Protein AF-A0A0G1TNR6-F1 (afdb_monomer_lite)

Organism: NCBI:txid1618357

Sequence (135 aa):
HEITIVCEQHDPNLPEYEKKGRVKIYRIPLPDGVGEKAKKWWIWKWWLTNLRLIKQADIIHIHDVFFWFLPFRLPYRSKKVFITFHGYEGFNPPSVRKIFWHKLAEYLTRGNICIGDFHQKWYQVKPDFVSYGAA

pLDDT: mean 92.29, std 8.14, range [35.97, 98.25]

Foldseek 3Di:
DAAEAEEAPPDPPDDQWDDDPRYIYGHQDDDPPDDPVVRLVSLLVVCVVVVVVVVPDQEAEEELPCSSCVVVLVVSVVHQYEYEYEDDPDPDQDDPVQLVVLQVSLVSHPFYEYQDPVCCVRSVRDHPYYHVDDD

InterPro domains:
  IPR028098 Glycosyltransferase subfamily 4-like, N-terminal domain [PF13439] (1-107)

Secondary structure (DSSP, 8-state):
--EEEEEE-SSTTS-SEEEETTEEEEEE---TT--HHHHHHHHHHHHHHTHHHHHH-SEEEEES-HHHHHHHHTTTTTSEEEEEE-----SSPPPHHHHHHHHHHHHHSSEEEEESTHHHHHH----SEEE----

Radius of gyration: 15.79 Å; chains: 1; bounding box: 37×36×39 Å

Structure (mmCIF, N/CA/C/O backbone):
data_AF-A0A0G1TNR6-F1
#
_entry.id   AF-A0A0G1TNR6-F1
#
loop_
_atom_site.group_PDB
_atom_site.id
_atom_site.type_symbol
_atom_site.label_atom_id
_atom_site.label_alt_id
_atom_site.label_comp_id
_atom_site.label_asym_id
_atom_site.label_entity_id
_atom_site.label_seq_id
_atom_site.pdbx_PDB_ins_code
_atom_site.Cartn_x
_atom_site.Cartn_y
_atom_site.Cartn_z
_atom_site.occupancy
_atom_site.B_iso_or_equiv
_atom_site.auth_seq_id
_atom_site.auth_comp_id
_atom_site.auth_asym_id
_atom_site.auth_atom_id
_atom_site.pdbx_PDB_model_num
ATOM 1 N N . HIS A 1 1 ? -15.082 -13.633 6.147 1.00 78.00 1 HIS A N 1
ATOM 2 C CA . HIS A 1 1 ? -13.948 -12.694 6.094 1.00 78.00 1 HIS A CA 1
ATOM 3 C C . HIS A 1 1 ? -14.455 -11.268 6.233 1.00 78.00 1 HIS A C 1
ATOM 5 O O . HIS A 1 1 ? -15.496 -10.950 5.664 1.00 78.00 1 HIS A O 1
ATOM 11 N N . GLU A 1 2 ? -13.777 -10.460 7.045 1.00 92.19 2 GLU A N 1
ATOM 12 C CA . GLU A 1 2 ? -14.014 -9.020 7.182 1.00 92.19 2 GLU A CA 1
ATOM 13 C C . GLU A 1 2 ? -12.953 -8.287 6.355 1.00 92.19 2 GLU A C 1
ATOM 15 O O . GLU A 1 2 ? -11.787 -8.676 6.389 1.00 92.19 2 GLU A O 1
ATOM 20 N N . ILE A 1 3 ? -13.353 -7.269 5.593 1.00 96.31 3 ILE A N 1
ATOM 21 C CA . ILE A 1 3 ? -12.443 -6.514 4.724 1.00 96.31 3 ILE A CA 1
ATOM 22 C C . ILE A 1 3 ? -12.394 -5.080 5.229 1.00 96.31 3 ILE A C 1
ATOM 24 O O . ILE A 1 3 ? -13.434 -4.458 5.437 1.00 96.31 3 ILE A O 1
ATOM 28 N N . THR A 1 4 ? -11.187 -4.554 5.416 1.00 97.94 4 THR A N 1
ATOM 29 C CA . THR A 1 4 ? -10.972 -3.135 5.701 1.00 97.94 4 THR A CA 1
ATOM 30 C C . THR A 1 4 ? -10.226 -2.506 4.534 1.00 97.94 4 THR A C 1
ATOM 32 O O . THR A 1 4 ? -9.135 -2.951 4.191 1.00 97.94 4 THR A O 1
ATOM 35 N N . ILE A 1 5 ? -10.822 -1.481 3.936 1.00 97.56 5 ILE A N 1
ATOM 36 C CA . ILE A 1 5 ? -10.250 -0.683 2.856 1.00 97.56 5 ILE A CA 1
ATOM 37 C C . ILE A 1 5 ? -9.786 0.639 3.454 1.00 97.56 5 ILE A C 1
ATOM 39 O O . ILE A 1 5 ? -10.528 1.271 4.205 1.00 97.56 5 ILE A O 1
ATOM 43 N N . VAL A 1 6 ? -8.571 1.054 3.108 1.00 97.69 6 VAL A N 1
ATOM 44 C CA . VAL A 1 6 ? -8.051 2.386 3.415 1.00 97.69 6 VAL A CA 1
ATOM 45 C C . VAL A 1 6 ? -7.669 3.057 2.103 1.00 97.69 6 VAL A C 1
ATOM 47 O O . VAL A 1 6 ? -6.872 2.502 1.348 1.00 97.69 6 VAL A O 1
ATOM 50 N N . CYS A 1 7 ? -8.235 4.225 1.818 1.00 96.69 7 CYS A N 1
ATOM 51 C CA . CYS A 1 7 ? -7.981 4.975 0.587 1.00 96.69 7 CYS A CA 1
ATOM 52 C C . CYS A 1 7 ? -7.982 6.485 0.842 1.00 96.69 7 CYS A C 1
ATOM 54 O O . CYS A 1 7 ? -8.382 6.938 1.909 1.00 96.69 7 CYS A O 1
ATOM 56 N N . GLU A 1 8 ? -7.524 7.279 -0.123 1.00 95.19 8 GLU A N 1
ATOM 57 C CA . GLU A 1 8 ? -7.700 8.734 -0.072 1.00 95.19 8 GLU A CA 1
ATOM 58 C C . GLU A 1 8 ? -9.185 9.115 -0.158 1.00 95.19 8 GLU A C 1
ATOM 60 O O . GLU A 1 8 ? -9.974 8.485 -0.872 1.00 95.19 8 GLU A O 1
ATOM 65 N N . GLN A 1 9 ? -9.568 10.169 0.561 1.00 94.69 9 GLN A N 1
ATOM 66 C CA . GLN A 1 9 ? -10.869 10.800 0.392 1.00 94.69 9 GLN A CA 1
ATOM 67 C C . GLN A 1 9 ? -10.845 11.668 -0.871 1.00 94.69 9 GLN A C 1
ATOM 69 O O . GLN A 1 9 ? -10.373 12.798 -0.852 1.00 94.69 9 GLN A O 1
ATOM 74 N N . HIS A 1 10 ? -11.328 11.116 -1.983 1.00 89.94 10 HIS A N 1
ATOM 75 C CA . HIS A 1 10 ? -11.401 11.836 -3.259 1.00 89.94 10 HIS A CA 1
ATOM 76 C C . HIS A 1 10 ? -12.597 12.798 -3.348 1.00 89.94 10 HIS A C 1
ATOM 78 O O . HIS A 1 10 ? -12.567 13.723 -4.151 1.00 89.94 10 HIS A O 1
ATOM 84 N N . ASP A 1 11 ? -13.643 12.565 -2.550 1.00 90.94 11 ASP A N 1
ATOM 85 C CA . ASP A 1 11 ? -14.829 13.416 -2.455 1.00 90.94 11 ASP A CA 1
ATOM 86 C C . ASP A 1 11 ? -15.036 13.815 -0.984 1.00 90.94 11 ASP A C 1
ATOM 88 O O . ASP A 1 11 ? -15.266 12.929 -0.147 1.00 90.94 11 ASP A O 1
ATOM 92 N N . PRO A 1 12 ? -14.953 15.117 -0.647 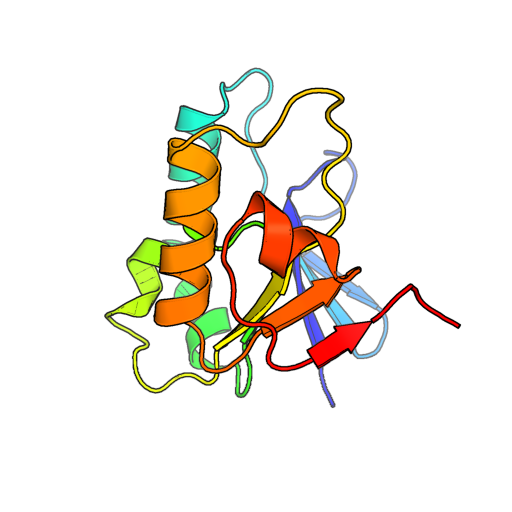1.00 90.56 12 PRO A N 1
ATOM 93 C CA . PRO A 1 12 ? -15.114 15.600 0.722 1.00 90.56 12 PRO A CA 1
ATOM 94 C C . PRO A 1 12 ? -16.523 15.368 1.289 1.00 90.56 12 PRO A C 1
ATOM 96 O O . PRO A 1 12 ? -16.691 15.380 2.506 1.00 90.56 12 PRO A O 1
ATOM 99 N N . ASN A 1 13 ? -17.530 15.117 0.444 1.00 93.56 13 ASN A N 1
ATOM 100 C CA . ASN A 1 13 ? -18.897 14.824 0.888 1.00 93.56 13 ASN A CA 1
ATOM 101 C C . ASN A 1 13 ? -19.074 13.374 1.361 1.00 93.56 13 ASN A C 1
ATOM 103 O O . ASN A 1 13 ? -20.075 13.046 2.002 1.00 93.56 13 ASN A O 1
ATOM 107 N N . LEU A 1 14 ? -18.125 12.485 1.049 1.00 93.62 14 LEU A N 1
ATOM 108 C CA . LEU A 1 14 ? -18.163 11.111 1.537 1.00 93.62 14 LEU A CA 1
ATOM 109 C C . LEU A 1 14 ? -17.689 11.048 2.992 1.00 93.62 14 LEU A C 1
ATOM 111 O O . LEU A 1 14 ? -16.701 11.692 3.337 1.00 93.62 14 LEU A O 1
ATOM 115 N N . PRO A 1 15 ? -18.305 10.213 3.844 1.00 95.94 15 PRO A N 1
ATOM 116 C CA . PRO A 1 15 ? -17.862 10.072 5.224 1.00 95.94 15 PRO A CA 1
ATOM 117 C C . PRO A 1 15 ? -16.462 9.441 5.305 1.00 95.94 15 PRO A C 1
ATOM 119 O O . PRO A 1 15 ? -16.148 8.492 4.571 1.00 95.94 15 PRO A O 1
ATOM 122 N N . GLU A 1 16 ? -15.643 9.921 6.248 1.00 96.69 16 GLU A N 1
ATOM 123 C CA . GLU A 1 16 ? -14.300 9.381 6.533 1.00 96.69 16 GLU A CA 1
ATOM 124 C C . GLU A 1 16 ? -14.333 7.899 6.922 1.00 96.69 16 GLU A C 1
ATOM 126 O O . GLU A 1 16 ? -13.401 7.151 6.638 1.00 96.69 16 GLU A O 1
ATOM 131 N N . TYR A 1 17 ? -15.418 7.451 7.550 1.00 97.69 17 TYR A N 1
ATOM 132 C CA . TYR A 1 17 ? -15.656 6.048 7.847 1.00 97.69 17 TYR A CA 1
ATOM 133 C C . TYR A 1 17 ? -17.020 5.616 7.327 1.00 97.69 17 TYR A C 1
ATOM 135 O O . TYR A 1 17 ? -18.037 6.259 7.577 1.00 97.69 17 TYR A O 1
ATOM 143 N N . GLU A 1 18 ? -17.046 4.475 6.651 1.00 97.19 18 GLU A N 1
ATOM 144 C CA . GLU A 1 18 ? -18.270 3.867 6.157 1.00 97.19 18 GLU A CA 1
ATOM 145 C C . GLU A 1 18 ? -18.216 2.350 6.325 1.00 97.19 18 GLU A C 1
ATOM 147 O O . GLU A 1 18 ? -17.182 1.718 6.105 1.00 97.19 18 GLU A O 1
ATOM 152 N N . LYS A 1 19 ? -19.344 1.736 6.686 1.00 96.94 19 LYS A N 1
ATOM 153 C CA . LYS A 1 19 ? -19.475 0.279 6.729 1.00 96.94 19 LYS A CA 1
ATOM 154 C C . LYS A 1 19 ? -20.561 -0.171 5.762 1.00 96.94 19 LYS A C 1
ATOM 156 O O . LYS A 1 19 ? -21.738 0.087 5.995 1.00 96.94 19 LYS A O 1
ATOM 161 N N . LYS A 1 20 ? -20.168 -0.903 4.717 1.00 94.69 20 LYS A N 1
ATOM 162 C CA . LYS A 1 20 ? -21.079 -1.546 3.759 1.00 94.69 20 LYS A CA 1
ATOM 163 C C . LYS A 1 20 ? -21.035 -3.056 3.963 1.00 94.69 20 LYS A C 1
ATOM 165 O O . LYS A 1 20 ? -20.106 -3.737 3.529 1.00 94.69 20 LYS A O 1
ATOM 170 N N . GLY A 1 21 ? -22.017 -3.590 4.688 1.00 92.88 21 GLY A N 1
ATOM 171 C CA . GLY A 1 21 ? -22.061 -5.010 5.044 1.00 92.88 21 GLY A CA 1
ATOM 172 C C . GLY A 1 21 ? -20.831 -5.443 5.854 1.00 92.88 21 GLY A C 1
ATOM 173 O O . GLY A 1 21 ? -20.647 -5.021 6.997 1.00 92.88 21 GLY A O 1
ATOM 174 N N . ARG A 1 22 ? -19.987 -6.299 5.263 1.00 93.50 22 ARG A N 1
ATOM 175 C CA . ARG A 1 22 ? -18.738 -6.810 5.871 1.00 93.50 22 ARG A CA 1
ATOM 176 C C . ARG A 1 22 ? -17.483 -6.021 5.476 1.00 93.50 22 ARG A C 1
ATOM 178 O O . ARG A 1 22 ? -16.383 -6.413 5.863 1.00 93.50 22 ARG A O 1
ATOM 185 N N . VAL A 1 23 ? -17.642 -4.935 4.719 1.00 97.00 23 VAL A N 1
ATOM 186 C CA . VAL A 1 23 ? -16.551 -4.055 4.296 1.00 97.00 23 VAL A CA 1
ATOM 187 C C . VAL A 1 23 ? -16.568 -2.788 5.145 1.00 97.00 23 VAL A C 1
ATOM 189 O O . VAL A 1 23 ? -17.575 -2.080 5.195 1.00 97.00 23 VAL A O 1
ATOM 192 N N . LYS A 1 24 ? -15.452 -2.508 5.816 1.00 97.88 24 LYS A N 1
ATOM 193 C CA . LYS A 1 24 ? -15.167 -1.233 6.479 1.00 97.88 24 LYS A CA 1
ATOM 194 C C . LYS A 1 24 ? -14.305 -0.393 5.547 1.00 97.88 24 LYS A C 1
ATOM 196 O O . LYS A 1 24 ? -13.319 -0.894 5.021 1.00 97.88 24 LYS A O 1
ATOM 201 N N . ILE A 1 25 ? -14.659 0.864 5.349 1.00 98.06 25 ILE A N 1
ATOM 202 C CA . ILE A 1 25 ? -13.947 1.797 4.479 1.00 98.06 25 ILE A CA 1
ATOM 203 C C . ILE A 1 25 ? -13.495 2.960 5.350 1.00 98.06 25 ILE A C 1
ATOM 205 O O . ILE A 1 25 ? -14.322 3.590 6.005 1.00 98.06 25 ILE A O 1
ATOM 209 N N . TYR A 1 26 ? -12.194 3.220 5.357 1.00 98.12 26 TYR A N 1
ATOM 210 C CA . TYR A 1 26 ? -11.582 4.389 5.970 1.00 98.12 26 TYR A CA 1
ATOM 211 C C . TYR A 1 26 ? -11.003 5.262 4.860 1.00 98.12 26 TYR A C 1
ATOM 213 O O . TYR A 1 26 ? -10.147 4.821 4.092 1.00 98.12 26 TYR A O 1
ATOM 221 N N . ARG A 1 27 ? -11.482 6.495 4.766 1.00 97.44 27 ARG A N 1
ATOM 222 C CA . ARG A 1 27 ? -11.008 7.492 3.814 1.00 97.44 27 ARG A CA 1
ATOM 223 C C . ARG A 1 27 ? -10.094 8.458 4.553 1.00 97.44 27 ARG A C 1
ATOM 225 O O . ARG A 1 27 ? -10.464 8.976 5.600 1.00 97.44 27 ARG A O 1
ATOM 232 N N . ILE A 1 28 ? -8.889 8.656 4.036 1.00 96.50 28 ILE A N 1
ATOM 233 C CA . ILE A 1 28 ? -7.900 9.575 4.592 1.00 96.50 28 ILE A CA 1
ATOM 234 C C . ILE A 1 28 ? -8.260 10.981 4.099 1.00 96.50 28 ILE A C 1
ATOM 236 O O . ILE A 1 28 ? -8.112 11.223 2.896 1.00 96.50 28 ILE A O 1
ATOM 240 N N . PRO A 1 29 ? -8.708 11.900 4.975 1.00 94.75 29 PRO A N 1
ATOM 241 C CA . PRO A 1 29 ? -8.938 13.281 4.583 1.00 94.75 29 PRO A CA 1
ATOM 242 C C . PRO A 1 29 ? -7.594 13.930 4.252 1.00 94.75 29 PRO A C 1
ATOM 244 O O . PRO A 1 29 ? -6.671 13.952 5.075 1.00 94.75 29 PRO A O 1
ATOM 247 N N . LEU A 1 30 ? -7.467 14.438 3.030 1.00 92.31 30 LEU A N 1
ATOM 248 C CA . LEU A 1 30 ? -6.311 15.213 2.598 1.00 92.31 30 LEU A CA 1
ATOM 249 C C . LEU A 1 30 ? -6.725 16.676 2.439 1.00 92.31 30 LEU A C 1
ATOM 251 O O . LEU A 1 30 ? -7.794 16.928 1.894 1.00 92.31 30 LEU A O 1
ATOM 255 N N . PRO A 1 31 ? -5.906 17.645 2.881 1.00 88.25 31 PRO A N 1
ATOM 256 C CA . PRO A 1 31 ? -6.228 19.045 2.646 1.00 88.25 31 PRO A CA 1
ATOM 257 C C . PRO A 1 31 ? -6.182 19.382 1.150 1.00 88.25 31 PRO A C 1
ATOM 259 O O . PRO A 1 31 ? -5.298 18.907 0.430 1.00 88.25 31 PRO A O 1
ATOM 262 N N . ASP A 1 32 ? -7.086 20.246 0.698 1.00 85.25 32 ASP A N 1
ATOM 263 C CA . ASP A 1 32 ? -7.119 20.703 -0.691 1.00 85.25 32 ASP A CA 1
ATOM 264 C C . ASP A 1 32 ? -5.860 21.497 -1.068 1.00 85.25 32 ASP A C 1
ATOM 266 O O . ASP A 1 32 ? -5.255 22.197 -0.252 1.00 85.25 32 ASP A O 1
ATOM 270 N N . GLY A 1 33 ? -5.439 21.378 -2.330 1.00 83.19 33 GLY A N 1
ATOM 271 C CA . GLY A 1 33 ? -4.321 22.149 -2.888 1.00 83.19 33 GLY A CA 1
ATOM 272 C C . GLY A 1 33 ? -2.924 21.764 -2.379 1.00 83.19 33 GLY A C 1
ATOM 273 O O . GLY A 1 33 ? -1.937 22.384 -2.781 1.00 83.19 33 GLY A O 1
ATOM 274 N N . VAL A 1 34 ? -2.788 20.741 -1.528 1.00 86.69 34 VAL A N 1
ATOM 275 C CA . VAL A 1 34 ? -1.471 20.304 -1.042 1.00 86.69 34 VAL A CA 1
ATOM 276 C C . VAL A 1 34 ? -0.734 19.467 -2.087 1.00 86.69 34 VAL A C 1
ATOM 278 O O . VAL A 1 34 ? -1.276 18.541 -2.692 1.00 86.69 34 VAL A O 1
ATOM 281 N N . GLY A 1 35 ? 0.550 19.765 -2.283 1.00 89.81 35 GLY A N 1
ATOM 282 C CA . GLY A 1 35 ? 1.387 19.018 -3.221 1.00 89.81 35 GLY A CA 1
ATOM 283 C C . GLY A 1 35 ? 1.638 17.565 -2.793 1.00 89.81 35 GLY A C 1
ATOM 284 O O . GLY A 1 35 ? 1.598 17.217 -1.612 1.00 89.81 35 GLY A O 1
ATOM 285 N N . GLU A 1 36 ? 2.020 16.720 -3.753 1.00 86.06 36 GLU A N 1
ATOM 286 C CA . GLU A 1 36 ? 2.237 15.270 -3.578 1.00 86.06 36 GLU A CA 1
ATOM 287 C C . GLU A 1 36 ? 3.192 14.882 -2.436 1.00 86.06 36 GLU A C 1
ATOM 289 O O . GLU A 1 36 ? 3.035 13.848 -1.784 1.00 86.06 36 GLU A O 1
ATOM 294 N N . LYS A 1 37 ? 4.209 15.707 -2.155 1.00 87.94 37 LYS A N 1
ATOM 295 C CA . LYS A 1 37 ? 5.113 15.471 -1.016 1.00 87.94 37 LYS A CA 1
ATOM 296 C C . LYS A 1 37 ? 4.409 15.695 0.322 1.00 87.94 37 LYS A C 1
ATOM 298 O O . LYS A 1 37 ? 4.627 14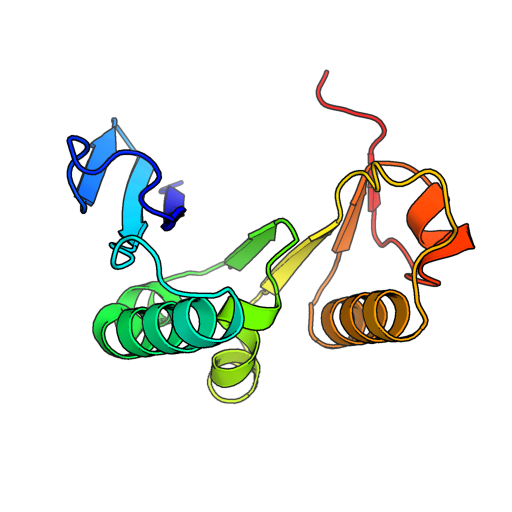.920 1.247 1.00 87.94 37 LYS A O 1
ATOM 303 N N . ALA A 1 38 ? 3.585 16.735 0.423 1.00 90.69 38 ALA A N 1
ATOM 304 C CA . ALA A 1 38 ? 2.845 17.052 1.637 1.00 90.69 38 ALA A CA 1
ATOM 305 C C . ALA A 1 38 ? 1.759 16.001 1.906 1.00 90.69 38 ALA A C 1
ATOM 307 O O . ALA A 1 38 ? 1.641 15.551 3.044 1.00 90.69 38 ALA A O 1
ATOM 308 N N . LYS A 1 39 ? 1.056 15.521 0.866 1.00 92.25 39 LYS A N 1
ATOM 309 C CA . LYS A 1 39 ? 0.080 14.418 0.986 1.00 92.25 39 LYS A CA 1
ATOM 310 C C . LYS A 1 39 ? 0.659 13.204 1.710 1.00 92.25 39 LYS A C 1
ATOM 312 O O . LYS A 1 39 ? 0.049 12.683 2.636 1.00 92.25 39 LYS A O 1
ATOM 317 N N . LYS A 1 40 ? 1.882 12.796 1.358 1.00 92.25 40 LYS A N 1
ATOM 318 C CA . LYS A 1 40 ? 2.565 11.650 1.986 1.00 92.25 40 LYS A CA 1
ATOM 319 C C . LYS A 1 40 ? 2.747 11.819 3.494 1.00 92.25 40 LYS A C 1
ATOM 321 O O . LYS A 1 40 ? 2.536 10.866 4.238 1.00 92.25 40 LYS A O 1
ATOM 326 N N . TRP A 1 41 ? 3.091 13.025 3.946 1.00 93.62 41 TRP A N 1
ATOM 327 C CA . TRP A 1 41 ? 3.194 13.327 5.375 1.00 93.62 41 TRP A CA 1
ATOM 328 C C . TRP A 1 41 ? 1.839 13.248 6.078 1.00 93.62 41 TRP A C 1
ATOM 330 O O . TRP A 1 41 ? 1.757 12.682 7.167 1.00 93.62 41 TRP A O 1
ATOM 340 N N . TRP A 1 42 ? 0.776 13.750 5.446 1.00 94.81 42 TRP A N 1
ATOM 341 C CA . TRP A 1 42 ? -0.589 13.634 5.967 1.00 94.81 42 TRP A CA 1
ATOM 342 C C . TRP A 1 42 ? -1.038 12.181 6.094 1.00 94.81 42 TRP A C 1
ATOM 344 O O . TRP A 1 42 ? -1.525 11.782 7.150 1.00 94.81 42 TRP A O 1
ATOM 354 N N . ILE A 1 43 ? -0.781 11.369 5.070 1.00 95.81 43 ILE A N 1
ATOM 355 C CA . ILE A 1 43 ? -1.079 9.935 5.078 1.00 95.81 43 ILE A CA 1
ATOM 356 C C . ILE A 1 43 ? -0.343 9.231 6.218 1.00 95.81 43 ILE A C 1
ATOM 358 O O . ILE A 1 43 ? -0.946 8.467 6.970 1.00 95.81 43 ILE A O 1
ATOM 362 N N . TRP A 1 44 ? 0.951 9.498 6.400 1.00 96.19 44 TRP A N 1
ATOM 363 C CA . TRP A 1 44 ? 1.706 8.904 7.504 1.00 96.19 44 TRP A CA 1
ATOM 364 C C . TRP A 1 44 ? 1.203 9.362 8.873 1.00 96.19 44 TRP A C 1
ATOM 366 O O . TRP A 1 44 ? 1.075 8.533 9.774 1.00 96.19 44 TRP A O 1
ATOM 376 N N . LYS A 1 45 ? 0.859 10.646 9.030 1.00 96.19 45 LYS A N 1
ATOM 377 C CA . LYS A 1 45 ? 0.243 11.165 10.258 1.00 96.19 45 LYS A CA 1
ATOM 378 C C . LYS A 1 45 ? -1.077 10.451 10.558 1.00 96.19 45 LYS A C 1
ATOM 380 O O . LYS A 1 45 ? -1.299 10.048 11.697 1.00 96.19 45 LYS A O 1
ATOM 385 N N . TRP A 1 46 ? -1.914 10.243 9.545 1.00 97.38 46 TRP A N 1
ATOM 386 C CA . TRP A 1 46 ? -3.168 9.507 9.682 1.00 97.38 46 TRP A CA 1
ATOM 387 C C . TRP A 1 46 ? -2.934 8.038 10.062 1.00 97.38 46 TRP A C 1
ATOM 389 O O . TRP A 1 46 ? -3.600 7.503 10.946 1.00 97.38 46 TRP A O 1
ATOM 399 N N . TRP A 1 47 ? -1.938 7.374 9.472 1.00 97.00 47 TRP A N 1
ATOM 400 C CA . TRP A 1 47 ? -1.592 6.004 9.863 1.00 97.00 47 TRP A CA 1
ATOM 401 C C . TRP A 1 47 ? -1.088 5.904 11.302 1.00 97.00 47 TRP A C 1
ATOM 403 O O . TRP A 1 47 ? -1.411 4.932 11.984 1.00 97.00 47 TRP A O 1
ATOM 413 N N . LEU A 1 48 ? -0.344 6.903 11.789 1.00 96.00 48 LEU A N 1
ATOM 414 C CA . LEU A 1 48 ? 0.113 6.951 13.180 1.00 96.00 48 LEU A CA 1
ATOM 415 C C . LEU A 1 48 ? -1.056 7.024 14.175 1.00 96.00 48 LEU A C 1
ATOM 417 O O . LEU A 1 48 ? -0.987 6.397 15.232 1.00 96.00 48 LEU A O 1
ATOM 421 N N . THR A 1 49 ? -2.148 7.714 13.834 1.00 96.19 49 THR A N 1
ATOM 422 C CA . THR A 1 49 ? -3.364 7.736 14.668 1.00 96.19 49 THR A CA 1
ATOM 423 C C . THR A 1 49 ? -4.222 6.477 14.497 1.00 96.19 49 THR A C 1
ATOM 425 O O . THR A 1 49 ? -4.988 6.126 15.392 1.00 96.19 49 THR A O 1
ATOM 428 N N . ASN A 1 50 ? -4.038 5.736 13.399 1.00 97.00 50 ASN A N 1
ATOM 429 C CA . ASN A 1 50 ? -4.819 4.548 13.040 1.00 97.00 50 ASN A CA 1
ATOM 430 C C . ASN A 1 50 ? -4.016 3.233 13.069 1.00 97.00 50 ASN A C 1
ATOM 432 O O . ASN A 1 50 ? -4.415 2.234 12.464 1.00 97.00 50 ASN A O 1
ATOM 436 N N . LEU A 1 51 ? -2.911 3.168 13.825 1.00 96.62 51 LEU A N 1
ATOM 437 C CA . LEU A 1 51 ? -2.038 1.981 13.899 1.00 96.62 51 LEU A CA 1
ATOM 438 C C . LEU A 1 51 ? -2.771 0.693 14.300 1.00 96.62 51 LEU A C 1
ATOM 440 O O . LEU A 1 51 ? -2.303 -0.408 13.997 1.00 96.62 51 LEU A O 1
ATOM 444 N N . ARG A 1 52 ? -3.922 0.808 14.976 1.00 96.56 52 ARG A N 1
ATOM 445 C CA . ARG A 1 52 ? -4.764 -0.340 15.329 1.00 96.56 52 ARG A CA 1
ATOM 446 C C . ARG A 1 52 ? -5.192 -1.138 14.093 1.00 96.56 52 ARG A C 1
ATOM 448 O O . ARG A 1 52 ? -5.224 -2.361 14.177 1.00 96.56 52 ARG A O 1
ATOM 455 N N . LEU A 1 53 ? -5.440 -0.477 12.959 1.00 96.75 53 LEU A N 1
ATOM 456 C CA . LEU A 1 53 ? -5.829 -1.134 11.707 1.00 96.75 53 LEU A CA 1
ATOM 457 C C . LEU A 1 53 ? -4.728 -2.085 11.214 1.00 96.75 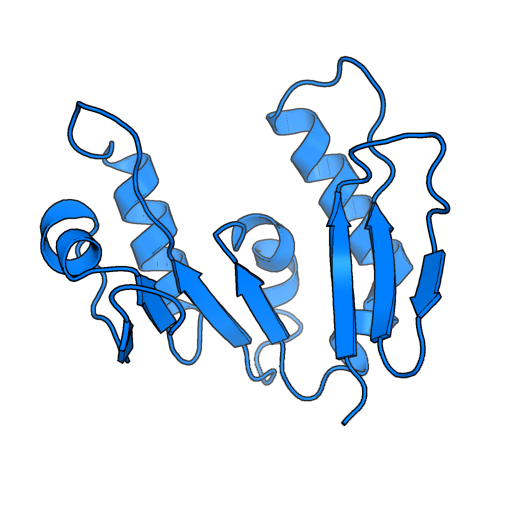53 LEU A C 1
ATOM 459 O O . LEU A 1 53 ? -4.996 -3.243 10.908 1.00 96.75 53 LEU A O 1
ATOM 463 N N . ILE A 1 54 ? -3.468 -1.637 11.245 1.00 96.69 54 ILE A N 1
ATOM 464 C CA . ILE A 1 54 ? -2.305 -2.466 10.887 1.00 96.69 54 ILE A CA 1
ATOM 465 C C . ILE A 1 54 ? -2.135 -3.616 11.889 1.00 96.69 54 ILE A C 1
ATOM 467 O O . ILE A 1 54 ? -1.882 -4.760 11.508 1.00 96.69 54 ILE A O 1
ATOM 471 N N . LYS A 1 55 ? -2.274 -3.325 13.190 1.00 96.12 55 LYS A N 1
ATOM 472 C CA . LYS A 1 55 ? -2.127 -4.324 14.260 1.00 96.12 55 LYS A CA 1
ATOM 473 C C . LYS A 1 55 ? -3.154 -5.448 14.153 1.00 96.12 55 LYS A C 1
ATOM 475 O O . LYS A 1 55 ? -2.777 -6.600 14.353 1.00 96.12 55 LYS A O 1
ATOM 480 N N . GLN A 1 56 ? -4.403 -5.127 13.828 1.00 95.75 56 GLN A N 1
ATOM 481 C CA . GLN A 1 56 ? -5.507 -6.088 13.755 1.00 95.75 56 GLN A CA 1
ATOM 482 C C . GLN A 1 56 ? -5.548 -6.874 12.441 1.00 95.75 56 GLN A C 1
ATOM 484 O O . GLN A 1 56 ? -6.129 -7.949 12.411 1.00 95.75 56 GLN A O 1
ATOM 489 N N . ALA A 1 57 ? -4.920 -6.377 11.373 1.00 96.44 57 ALA A N 1
ATOM 490 C CA . ALA A 1 57 ? -4.913 -7.066 10.089 1.00 96.44 57 ALA A CA 1
ATOM 491 C C . ALA A 1 57 ? -4.103 -8.374 10.137 1.00 96.44 57 ALA A C 1
ATOM 493 O O . ALA A 1 57 ? -2.919 -8.374 10.501 1.00 96.44 57 ALA A O 1
ATOM 494 N N . ASP A 1 58 ? -4.719 -9.476 9.709 1.00 96.69 58 ASP A N 1
ATOM 495 C CA . ASP A 1 58 ? -4.031 -10.753 9.470 1.00 96.69 58 ASP A CA 1
ATOM 496 C C . ASP A 1 58 ? -3.178 -10.698 8.195 1.00 96.69 58 ASP A C 1
ATOM 498 O O . ASP A 1 58 ? -2.063 -11.227 8.140 1.00 96.69 58 ASP A O 1
ATOM 502 N N . ILE A 1 59 ? -3.713 -10.024 7.173 1.00 97.25 59 ILE A N 1
ATOM 503 C CA . ILE A 1 59 ? -3.112 -9.819 5.856 1.00 97.25 59 ILE A CA 1
ATOM 504 C C . ILE A 1 59 ? -3.290 -8.352 5.469 1.00 97.25 59 ILE A C 1
ATOM 506 O O . ILE A 1 59 ? -4.353 -7.770 5.672 1.00 97.25 59 ILE A O 1
ATOM 510 N N . ILE A 1 60 ? -2.237 -7.766 4.904 1.00 98.00 60 ILE A N 1
ATOM 511 C CA . ILE A 1 60 ? -2.235 -6.417 4.344 1.00 98.00 60 ILE A CA 1
ATOM 512 C C . ILE A 1 60 ? -1.958 -6.555 2.853 1.00 98.00 60 ILE A C 1
ATOM 514 O O . ILE A 1 60 ? -0.967 -7.171 2.462 1.00 98.00 60 ILE A O 1
ATOM 518 N N . HIS A 1 61 ? -2.817 -5.975 2.027 1.00 98.00 61 HIS A N 1
ATOM 519 C CA . HIS A 1 61 ? -2.653 -5.957 0.580 1.00 98.00 61 HIS A CA 1
ATOM 520 C C . HIS A 1 61 ? -2.650 -4.508 0.102 1.00 98.00 61 HIS A C 1
ATOM 522 O O . HIS A 1 61 ? -3.526 -3.727 0.467 1.00 98.00 61 HIS A O 1
ATOM 528 N N . ILE A 1 62 ? -1.610 -4.134 -0.638 1.00 97.62 62 ILE A N 1
ATOM 529 C CA . ILE A 1 62 ? -1.368 -2.769 -1.104 1.00 97.62 62 ILE A CA 1
ATOM 530 C C . ILE A 1 62 ? -1.513 -2.725 -2.626 1.00 97.62 62 ILE A C 1
ATOM 532 O O . ILE A 1 62 ? -1.025 -3.615 -3.311 1.00 97.62 62 ILE A O 1
ATOM 536 N N . HIS A 1 63 ? -2.127 -1.671 -3.157 1.00 95.75 63 HIS A N 1
ATOM 537 C CA . HIS A 1 63 ? -2.255 -1.433 -4.598 1.00 95.75 63 HIS A CA 1
ATOM 538 C C . HIS A 1 63 ? -1.414 -0.203 -4.972 1.00 95.75 63 HIS A C 1
ATOM 540 O O . HIS A 1 63 ? -1.775 0.903 -4.585 1.00 95.75 63 HIS A O 1
ATOM 546 N N . ASP A 1 64 ? -0.267 -0.402 -5.637 1.00 92.00 64 ASP A N 1
ATOM 547 C CA . ASP A 1 64 ? 0.718 0.603 -6.116 1.00 92.00 64 ASP A CA 1
ATOM 548 C C . ASP A 1 64 ? 1.358 1.566 -5.092 1.00 92.00 64 ASP A C 1
ATOM 550 O O . ASP A 1 64 ? 2.455 2.086 -5.311 1.00 92.00 64 ASP A O 1
ATOM 554 N N . VAL A 1 65 ? 0.729 1.805 -3.941 1.00 93.00 65 VAL A N 1
ATOM 555 C CA . VAL A 1 65 ? 1.103 2.864 -2.992 1.00 93.00 65 VAL A CA 1
ATOM 556 C C . VAL A 1 65 ? 1.921 2.355 -1.802 1.00 93.00 65 VAL A C 1
ATOM 558 O O . VAL A 1 65 ? 1.732 2.787 -0.665 1.00 93.00 65 VAL A O 1
ATOM 561 N N . PHE A 1 66 ? 2.896 1.468 -2.045 1.00 95.12 66 PHE A N 1
ATOM 562 C CA . PHE A 1 66 ? 3.741 0.885 -0.981 1.00 95.12 66 PHE A CA 1
ATOM 563 C C . PHE A 1 66 ? 4.361 1.928 -0.042 1.00 95.12 66 PHE A C 1
ATOM 565 O O . PHE A 1 66 ? 4.510 1.702 1.159 1.00 95.12 66 PHE A O 1
ATOM 572 N N . PHE A 1 67 ? 4.684 3.105 -0.577 1.00 94.06 67 PHE A N 1
ATOM 573 C CA . PHE A 1 67 ? 5.282 4.201 0.177 1.00 94.06 67 PHE A CA 1
ATOM 574 C C . PHE A 1 67 ? 4.439 4.656 1.383 1.00 94.06 67 PHE A C 1
ATOM 576 O O . PHE A 1 67 ? 4.996 5.108 2.383 1.00 94.06 67 PHE A O 1
ATOM 583 N N . TRP A 1 68 ? 3.112 4.512 1.335 1.00 95.06 68 TRP A N 1
ATOM 584 C CA . TRP A 1 68 ? 2.240 4.842 2.469 1.00 95.06 68 TRP A CA 1
ATOM 585 C C . TRP A 1 68 ? 2.502 3.930 3.669 1.00 95.06 68 TRP A C 1
ATOM 587 O O . TRP A 1 68 ? 2.415 4.369 4.812 1.00 95.06 68 TRP A O 1
ATOM 597 N N . PHE A 1 69 ? 2.876 2.678 3.400 1.00 95.69 69 PHE A N 1
ATOM 598 C CA . PHE A 1 69 ? 3.161 1.667 4.411 1.00 95.69 69 PHE A CA 1
ATOM 599 C C . PHE A 1 69 ? 4.643 1.609 4.818 1.00 95.69 69 PHE A C 1
ATOM 601 O O . PHE A 1 69 ? 4.973 1.052 5.865 1.00 95.69 69 PHE A O 1
ATOM 608 N N . LEU A 1 70 ? 5.549 2.190 4.024 1.00 95.19 70 LEU A N 1
ATOM 609 C CA . LEU A 1 70 ? 7.000 2.070 4.204 1.00 95.19 70 LEU A CA 1
ATOM 610 C C . LEU A 1 70 ? 7.495 2.353 5.641 1.00 95.19 70 LEU A C 1
ATOM 612 O O . LEU A 1 70 ? 8.234 1.511 6.157 1.00 95.19 70 LEU A O 1
ATOM 616 N N . PRO A 1 71 ? 7.080 3.435 6.338 1.00 95.06 71 PRO A N 1
ATOM 617 C CA . PRO A 1 71 ? 7.537 3.695 7.712 1.00 95.06 71 PRO A CA 1
ATOM 618 C C . PRO A 1 71 ? 7.117 2.614 8.714 1.00 95.06 71 PRO A C 1
ATOM 620 O O . PRO A 1 71 ? 7.752 2.416 9.747 1.00 95.06 71 PRO A O 1
ATOM 623 N N . PHE A 1 72 ? 6.043 1.892 8.404 1.00 95.81 72 PHE A N 1
ATOM 624 C CA . PHE A 1 72 ? 5.456 0.863 9.252 1.00 95.81 72 PHE A CA 1
ATOM 625 C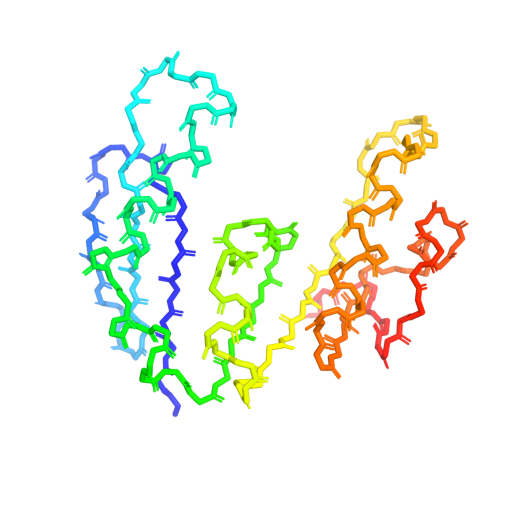 C . PHE A 1 72 ? 6.015 -0.526 8.926 1.00 95.81 72 PHE A C 1
ATOM 627 O O . PHE A 1 72 ? 5.855 -1.463 9.709 1.00 95.81 72 PHE A O 1
ATOM 634 N N . ARG A 1 73 ? 6.744 -0.679 7.816 1.00 95.12 73 ARG A N 1
ATOM 635 C CA . ARG A 1 73 ? 7.244 -1.986 7.391 1.00 95.12 73 ARG A CA 1
ATOM 636 C C . ARG A 1 73 ? 8.204 -2.629 8.393 1.00 95.12 73 ARG A C 1
ATOM 638 O O . ARG A 1 73 ? 8.146 -3.849 8.578 1.00 95.12 73 ARG A O 1
ATOM 645 N N . LEU A 1 74 ? 9.077 -1.832 9.012 1.00 94.00 74 LEU A N 1
ATOM 646 C CA . LEU A 1 74 ? 10.053 -2.319 9.989 1.00 94.00 74 LEU A CA 1
ATOM 647 C C . LEU A 1 74 ? 9.392 -2.674 11.339 1.00 94.00 74 LEU A C 1
ATOM 649 O O . LEU A 1 74 ? 9.570 -3.812 11.779 1.00 94.00 74 LEU A O 1
ATOM 653 N N . PRO A 1 75 ? 8.565 -1.804 11.963 1.00 94.75 75 PRO A N 1
ATOM 654 C CA . PRO A 1 75 ? 7.823 -2.166 13.176 1.00 94.75 75 PRO A CA 1
ATOM 655 C C . PRO A 1 75 ? 6.914 -3.388 13.003 1.00 94.75 75 PRO A C 1
ATOM 657 O O . PRO A 1 75 ? 6.788 -4.210 13.907 1.00 94.75 75 PRO A O 1
ATOM 660 N N . TYR A 1 76 ? 6.307 -3.546 11.824 1.00 95.31 76 TYR A N 1
ATOM 661 C CA . TYR A 1 76 ? 5.374 -4.634 11.534 1.00 95.31 76 TYR A CA 1
ATOM 662 C C . TYR A 1 76 ? 6.010 -5.740 10.697 1.00 95.31 76 TYR A C 1
ATOM 664 O O . TYR A 1 76 ? 5.373 -6.303 9.804 1.00 95.31 76 TYR A O 1
ATOM 672 N N . ARG A 1 77 ? 7.274 -6.083 10.987 1.00 93.56 77 ARG A N 1
ATOM 673 C CA . ARG A 1 77 ? 8.040 -6.956 10.092 1.00 93.56 77 ARG A CA 1
ATOM 674 C C . ARG A 1 77 ? 7.461 -8.354 9.881 1.00 93.56 77 ARG A C 1
ATOM 676 O O . ARG A 1 77 ? 7.710 -8.958 8.842 1.00 93.56 77 ARG A O 1
ATOM 683 N N . SER A 1 78 ? 6.715 -8.849 10.866 1.00 95.19 78 SER A N 1
ATOM 684 C CA . SER A 1 78 ? 6.074 -10.164 10.860 1.00 95.19 78 SER A CA 1
ATOM 685 C C . SER A 1 78 ? 4.766 -10.202 10.068 1.00 95.19 78 SER A C 1
ATOM 687 O O . SER A 1 78 ? 4.329 -11.296 9.704 1.00 95.19 78 SER A O 1
ATOM 689 N N . LYS A 1 79 ? 4.150 -9.050 9.762 1.00 96.38 79 LYS A N 1
ATOM 690 C CA . LYS A 1 79 ? 2.875 -9.001 9.038 1.00 96.38 79 LYS A CA 1
ATOM 691 C C . LYS A 1 79 ? 3.007 -9.602 7.638 1.00 96.38 79 LYS A C 1
ATOM 693 O O . LYS A 1 79 ? 4.055 -9.528 6.992 1.00 96.38 79 LYS A O 1
ATOM 698 N N . LYS A 1 80 ? 1.933 -10.247 7.180 1.00 97.75 80 LYS A N 1
ATOM 699 C CA . LYS A 1 80 ? 1.828 -10.759 5.813 1.00 97.75 80 LYS A CA 1
ATOM 700 C C . LYS A 1 80 ? 1.405 -9.602 4.916 1.00 97.75 80 LYS A C 1
ATOM 702 O O . LYS A 1 80 ? 0.248 -9.200 4.954 1.00 97.75 80 LYS A O 1
ATOM 707 N N . VAL A 1 81 ? 2.365 -9.040 4.189 1.00 98.12 81 VAL A N 1
ATOM 708 C CA . VAL A 1 81 ? 2.149 -7.889 3.308 1.00 98.12 81 VAL A CA 1
ATOM 709 C C . VAL A 1 81 ? 2.329 -8.337 1.869 1.00 98.12 81 VAL A C 1
ATOM 711 O O . VAL A 1 81 ? 3.389 -8.863 1.536 1.00 98.12 81 VAL A O 1
ATOM 714 N N . PHE A 1 82 ? 1.319 -8.110 1.043 1.00 98.25 82 PHE A N 1
ATOM 715 C CA . PHE A 1 82 ? 1.336 -8.372 -0.392 1.00 98.25 82 PHE A CA 1
ATOM 716 C C . PHE A 1 82 ? 1.103 -7.073 -1.153 1.00 98.25 82 PHE A C 1
ATOM 718 O O . PHE A 1 82 ? 0.532 -6.120 -0.611 1.00 98.25 82 PHE A O 1
ATOM 725 N N . ILE A 1 83 ? 1.534 -7.033 -2.407 1.00 97.75 83 ILE A N 1
ATOM 726 C CA . ILE A 1 83 ? 1.345 -5.867 -3.267 1.00 97.75 83 ILE A CA 1
ATOM 727 C C . ILE A 1 83 ? 0.824 -6.267 -4.641 1.00 97.75 83 ILE A C 1
ATOM 729 O O . ILE A 1 83 ? 1.236 -7.281 -5.189 1.00 97.75 83 ILE A O 1
ATOM 733 N N . THR A 1 84 ? -0.064 -5.457 -5.204 1.00 96.31 84 THR A N 1
ATOM 734 C CA . THR A 1 84 ? -0.376 -5.488 -6.630 1.00 96.31 84 THR A CA 1
ATOM 735 C C . THR A 1 84 ? 0.257 -4.281 -7.302 1.00 96.31 84 THR A C 1
ATOM 737 O O . THR A 1 84 ? 0.079 -3.152 -6.834 1.00 96.31 84 THR A O 1
ATOM 740 N N . PHE A 1 85 ? 0.982 -4.537 -8.388 1.00 94.25 85 PHE A N 1
ATOM 741 C CA . PHE A 1 85 ? 1.481 -3.523 -9.306 1.00 94.25 85 PHE A CA 1
ATOM 742 C C . PHE A 1 85 ? 0.565 -3.469 -10.532 1.00 94.25 85 PHE A C 1
ATOM 744 O O . PHE A 1 85 ? 0.439 -4.460 -11.255 1.00 94.25 85 PHE A O 1
ATOM 751 N N . HIS A 1 86 ? -0.076 -2.328 -10.773 1.00 90.12 86 HIS A N 1
ATOM 752 C CA . HIS A 1 86 ? -0.943 -2.128 -11.936 1.00 90.12 86 HIS A CA 1
ATOM 753 C C . HIS A 1 86 ? -0.171 -1.580 -13.140 1.00 90.12 86 HIS A C 1
ATOM 755 O O . HIS A 1 86 ? 1.022 -1.268 -13.066 1.00 90.12 86 HIS A O 1
ATOM 761 N N . GLY A 1 87 ? -0.905 -1.487 -14.253 1.00 76.56 87 GLY A N 1
ATOM 762 C CA . GLY A 1 87 ? -0.586 -0.763 -15.482 1.00 76.56 87 GLY A CA 1
ATOM 763 C C . GLY A 1 87 ? 0.358 0.422 -15.311 1.00 76.56 87 GLY A C 1
ATOM 764 O O . GLY A 1 87 ? 0.188 1.250 -14.420 1.00 76.56 87 GLY A O 1
ATOM 765 N N . TYR A 1 88 ? 1.310 0.556 -16.232 1.00 75.38 88 TYR A N 1
ATOM 766 C CA . TYR A 1 88 ? 1.962 1.835 -16.465 1.00 75.38 88 TYR A CA 1
ATOM 767 C C . TYR A 1 88 ? 1.376 2.488 -17.713 1.00 75.38 88 TYR A C 1
ATOM 769 O O . TYR A 1 88 ? 1.546 1.983 -18.816 1.00 75.38 88 TYR A O 1
ATOM 777 N N . GLU A 1 89 ? 0.704 3.622 -17.531 1.00 65.44 89 GLU A N 1
ATOM 778 C CA . GLU A 1 89 ? -0.012 4.332 -18.604 1.00 65.44 89 GLU A CA 1
ATOM 779 C C . GLU A 1 89 ? 0.873 5.319 -19.391 1.00 65.44 89 GLU A C 1
ATOM 781 O O . GLU A 1 89 ? 0.401 6.024 -20.279 1.00 65.44 89 GLU A O 1
ATOM 786 N N . GLY A 1 90 ? 2.165 5.422 -19.065 1.00 70.62 90 GLY A N 1
ATOM 787 C CA . GLY A 1 90 ? 3.065 6.358 -19.739 1.00 70.62 90 GLY A CA 1
ATOM 788 C C . GLY A 1 90 ? 3.637 5.810 -21.047 1.00 70.62 90 GLY A C 1
ATOM 789 O O . GLY A 1 90 ? 3.969 4.635 -21.151 1.00 70.62 90 GLY A O 1
ATOM 790 N N . PHE A 1 91 ? 3.850 6.697 -22.021 1.00 74.19 91 PHE A N 1
ATOM 791 C CA . PHE A 1 91 ? 4.461 6.345 -23.312 1.00 74.19 91 PHE A CA 1
ATOM 792 C C . PHE A 1 91 ? 5.970 6.041 -23.211 1.00 74.19 91 PHE A C 1
ATOM 794 O O . PHE A 1 91 ? 6.515 5.266 -23.991 1.00 74.19 91 PHE A O 1
ATOM 801 N N . ASN A 1 92 ? 6.659 6.647 -22.236 1.00 83.75 92 ASN A N 1
ATOM 802 C CA . ASN A 1 92 ? 8.106 6.514 -22.049 1.00 83.75 92 ASN A CA 1
ATOM 803 C C . ASN A 1 92 ? 8.452 5.451 -21.004 1.00 83.75 92 ASN A C 1
ATOM 805 O O . ASN A 1 92 ? 7.775 5.423 -19.974 1.00 83.75 92 ASN A O 1
ATOM 809 N N . PRO A 1 93 ? 9.553 4.691 -21.165 1.00 84.31 93 PRO A N 1
ATOM 810 C CA . PRO A 1 93 ? 10.029 3.746 -20.157 1.00 84.31 93 PRO A CA 1
ATOM 811 C C . PRO A 1 93 ? 10.064 4.345 -18.739 1.00 84.31 93 PRO A C 1
ATOM 813 O O . PRO A 1 93 ? 10.331 5.543 -18.571 1.00 84.31 93 PRO A O 1
ATOM 816 N N . PRO A 1 94 ? 9.806 3.539 -17.694 1.00 88.44 94 PRO A N 1
ATOM 817 C CA . PRO A 1 94 ? 9.798 4.032 -16.327 1.00 88.44 94 PRO A CA 1
ATOM 818 C C . PRO A 1 94 ? 11.171 4.583 -15.939 1.00 88.44 94 PRO A C 1
ATOM 820 O O . PRO A 1 94 ? 12.215 4.016 -16.253 1.00 88.44 94 PRO A O 1
ATOM 823 N N . SER A 1 95 ? 11.172 5.696 -15.207 1.00 91.12 95 SER A N 1
ATOM 824 C CA . SER A 1 95 ? 12.414 6.270 -14.697 1.00 91.12 95 SER A CA 1
ATOM 825 C C . SER A 1 95 ? 13.088 5.335 -13.691 1.00 91.12 95 SER A C 1
ATOM 827 O O . SER A 1 95 ? 12.418 4.589 -12.974 1.00 91.12 95 SER A O 1
ATOM 829 N N . VAL A 1 96 ? 14.413 5.449 -13.550 1.00 91.75 96 VAL A N 1
ATOM 830 C CA . VAL A 1 96 ? 15.212 4.673 -12.577 1.00 91.75 96 VAL A CA 1
ATOM 831 C C . VAL A 1 96 ? 14.625 4.754 -11.167 1.00 91.75 96 VAL A C 1
ATOM 833 O O . VAL A 1 96 ? 14.57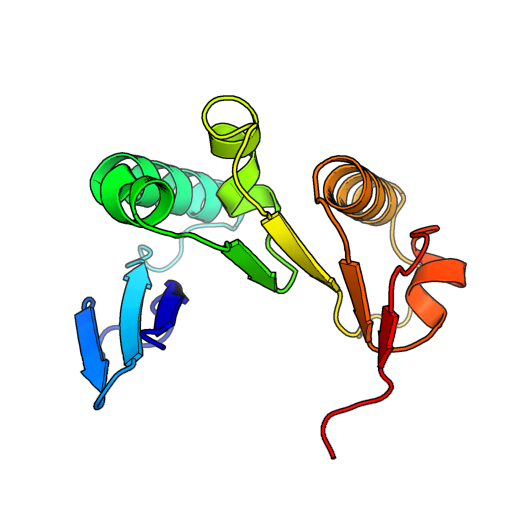0 3.763 -10.445 1.00 91.75 96 VAL A O 1
ATOM 836 N N . ARG A 1 97 ? 14.095 5.923 -10.789 1.00 91.44 97 ARG A N 1
ATOM 837 C CA . ARG A 1 97 ? 13.402 6.106 -9.512 1.00 91.44 97 ARG A CA 1
ATOM 838 C C . ARG A 1 97 ? 12.172 5.202 -9.389 1.00 91.44 97 ARG A C 1
ATOM 840 O O . ARG A 1 97 ? 11.972 4.618 -8.331 1.00 91.44 97 ARG A O 1
ATOM 847 N N . LYS A 1 98 ? 11.335 5.102 -10.426 1.00 90.31 98 LYS A N 1
ATOM 848 C CA . LYS A 1 98 ? 10.148 4.231 -10.411 1.00 90.31 98 LYS A CA 1
ATOM 849 C C . LYS A 1 98 ? 10.548 2.760 -10.314 1.00 90.31 98 LYS A C 1
ATOM 851 O O . LYS A 1 98 ? 9.963 2.053 -9.498 1.00 90.31 98 LYS A O 1
ATOM 856 N N . ILE A 1 99 ? 11.569 2.349 -11.068 1.00 93.38 99 ILE A N 1
ATOM 857 C CA . ILE A 1 99 ? 12.149 0.997 -11.011 1.00 93.38 99 ILE A CA 1
ATOM 858 C C . ILE A 1 99 ? 12.607 0.688 -9.581 1.00 93.38 99 ILE A C 1
ATOM 860 O O . ILE A 1 99 ? 12.156 -0.287 -8.987 1.00 93.38 99 ILE A O 1
ATOM 864 N N . PHE A 1 100 ? 13.412 1.571 -8.981 1.00 94.44 100 PHE A N 1
ATOM 865 C CA . PHE A 1 100 ? 13.889 1.420 -7.605 1.00 94.44 100 PHE A CA 1
ATOM 866 C C . PHE A 1 100 ? 12.743 1.226 -6.603 1.00 94.44 100 PHE A C 1
ATOM 868 O O . PHE A 1 100 ? 12.796 0.313 -5.782 1.00 94.44 100 PHE A O 1
ATOM 875 N N . TRP A 1 101 ? 11.687 2.045 -6.675 1.00 93.69 101 TRP A N 1
ATOM 876 C CA . TRP A 1 101 ? 10.550 1.919 -5.756 1.00 93.69 101 TRP A CA 1
ATOM 877 C C . TRP A 1 101 ? 9.791 0.601 -5.917 1.00 93.69 101 TRP A C 1
ATOM 879 O O . TRP A 1 101 ? 9.358 0.042 -4.912 1.00 93.69 101 TRP A O 1
ATOM 889 N N . HIS A 1 102 ? 9.668 0.085 -7.141 1.00 94.25 102 HIS A N 1
ATOM 890 C CA . HIS A 1 102 ? 9.032 -1.211 -7.387 1.00 94.25 102 HIS A CA 1
ATOM 891 C C . HIS A 1 102 ? 9.885 -2.362 -6.848 1.00 94.25 102 HIS A C 1
ATOM 893 O O . HIS A 1 102 ? 9.370 -3.195 -6.111 1.00 94.25 102 HIS A O 1
ATOM 899 N N . LYS A 1 103 ? 11.200 -2.354 -7.112 1.00 95.50 103 LYS A N 1
ATOM 900 C CA . LYS A 1 103 ? 12.149 -3.340 -6.561 1.00 95.50 103 LYS A CA 1
ATOM 901 C C . LYS A 1 103 ? 12.182 -3.330 -5.036 1.00 95.50 103 LYS A C 1
ATOM 903 O O . LYS A 1 103 ? 12.250 -4.380 -4.403 1.00 95.50 103 LYS A O 1
ATOM 908 N N . LEU A 1 104 ? 12.129 -2.145 -4.431 1.00 95.94 104 LEU A N 1
ATOM 909 C CA . LEU A 1 104 ? 12.090 -2.015 -2.981 1.00 95.94 104 LEU A CA 1
ATOM 910 C C . LEU A 1 104 ? 10.781 -2.575 -2.408 1.00 95.94 104 LEU A C 1
ATOM 912 O O . LEU A 1 104 ? 10.808 -3.262 -1.390 1.00 95.94 104 LEU A O 1
ATOM 916 N N . ALA A 1 105 ? 9.646 -2.300 -3.054 1.00 96.62 105 ALA A N 1
ATOM 917 C CA . ALA A 1 105 ? 8.356 -2.839 -2.641 1.00 96.62 105 ALA A CA 1
ATOM 918 C C . ALA A 1 105 ? 8.290 -4.367 -2.812 1.00 96.62 105 ALA A C 1
ATOM 920 O O . ALA A 1 105 ? 7.874 -5.051 -1.881 1.00 96.62 105 ALA A O 1
ATOM 921 N N . GLU A 1 106 ? 8.774 -4.905 -3.935 1.00 96.44 106 GLU A N 1
ATOM 922 C CA . GLU A 1 106 ? 8.959 -6.346 -4.167 1.00 96.44 106 GLU A CA 1
ATOM 923 C C . GLU A 1 106 ? 9.751 -6.970 -3.013 1.00 96.44 106 GLU A C 1
ATOM 925 O O . GLU A 1 106 ? 9.236 -7.836 -2.314 1.00 96.44 106 GLU A O 1
ATOM 930 N N . TYR A 1 107 ? 10.950 -6.452 -2.729 1.00 96.75 107 TYR A N 1
ATOM 931 C CA . TYR A 1 107 ? 11.821 -6.976 -1.674 1.00 96.75 107 TYR A CA 1
ATOM 932 C C . TYR A 1 107 ? 11.193 -6.917 -0.275 1.00 96.75 107 TYR A C 1
ATOM 934 O O . TYR A 1 107 ? 11.402 -7.796 0.561 1.00 96.75 107 TYR A O 1
ATOM 942 N N . LEU A 1 108 ? 10.438 -5.856 0.012 1.00 97.06 108 LEU A N 1
ATOM 943 C CA . LEU A 1 108 ? 9.825 -5.673 1.320 1.00 97.06 108 LEU A CA 1
ATOM 944 C C . LEU A 1 108 ? 8.486 -6.404 1.452 1.00 97.06 108 LEU A C 1
ATOM 946 O O . LEU A 1 108 ? 8.004 -6.562 2.570 1.00 97.06 108 LEU A O 1
ATOM 950 N N . THR A 1 109 ? 7.867 -6.881 0.385 1.00 97.19 109 THR A N 1
ATOM 951 C CA . THR A 1 109 ? 6.614 -7.646 0.476 1.00 97.19 109 THR A CA 1
ATOM 952 C C . THR A 1 109 ? 6.901 -9.144 0.560 1.00 97.19 109 THR A C 1
ATOM 954 O O . THR A 1 109 ? 8.017 -9.597 0.338 1.00 97.19 109 THR A O 1
ATOM 957 N N . ARG A 1 110 ? 5.913 -9.931 0.996 1.00 97.25 110 ARG A N 1
ATOM 958 C CA . ARG A 1 110 ? 6.007 -11.400 0.992 1.00 97.25 110 ARG A CA 1
ATOM 959 C C . ARG A 1 110 ? 5.665 -12.003 -0.365 1.00 97.25 110 ARG A C 1
ATOM 961 O O . ARG A 1 110 ? 5.943 -13.176 -0.572 1.00 97.25 110 ARG A O 1
ATOM 968 N N . GLY A 1 111 ? 5.004 -11.230 -1.214 1.00 96.94 111 GLY A N 1
ATOM 969 C CA . GLY A 1 111 ? 4.678 -11.613 -2.568 1.00 96.94 111 GLY A CA 1
ATOM 970 C C . GLY A 1 111 ? 3.988 -10.474 -3.307 1.00 96.94 111 GLY A C 1
ATOM 971 O O . GLY A 1 111 ? 3.451 -9.547 -2.682 1.00 96.94 111 GLY A O 1
ATOM 972 N N . ASN A 1 112 ? 4.000 -10.554 -4.629 1.00 97.06 112 ASN A N 1
ATOM 973 C CA . ASN A 1 112 ? 3.479 -9.530 -5.509 1.00 97.06 112 ASN A CA 1
ATOM 974 C C . ASN A 1 112 ? 2.672 -10.099 -6.683 1.00 97.06 112 ASN A C 1
ATOM 976 O O . ASN A 1 112 ? 2.981 -11.157 -7.227 1.00 97.06 112 ASN A O 1
ATOM 980 N N . ILE A 1 113 ? 1.630 -9.363 -7.062 1.00 95.69 113 ILE A N 1
ATOM 981 C CA . ILE A 1 113 ? 0.816 -9.617 -8.247 1.00 95.69 113 ILE A CA 1
ATOM 982 C C . ILE A 1 113 ? 1.123 -8.515 -9.258 1.00 95.69 113 ILE A C 1
ATOM 984 O O . ILE A 1 113 ? 0.887 -7.340 -8.977 1.00 95.69 113 ILE A O 1
ATOM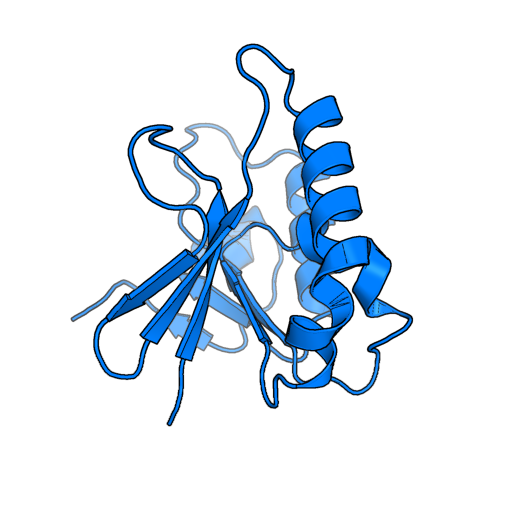 988 N N . CYS A 1 114 ? 1.612 -8.879 -10.437 1.00 94.56 114 CYS A N 1
ATOM 989 C CA . CYS A 1 114 ? 1.798 -7.941 -11.540 1.00 94.56 114 CYS A CA 1
ATOM 990 C C . CYS A 1 114 ? 0.611 -8.031 -12.497 1.00 94.56 114 CYS A C 1
ATOM 992 O O . CYS A 1 114 ? 0.231 -9.124 -12.923 1.00 94.56 114 CYS A O 1
ATOM 994 N N . ILE A 1 115 ? 0.019 -6.886 -12.834 1.00 92.62 115 ILE A N 1
ATOM 995 C CA . ILE A 1 115 ? -0.997 -6.821 -13.883 1.00 92.62 115 ILE A CA 1
ATOM 996 C C . ILE A 1 115 ? -0.291 -6.665 -15.233 1.00 92.62 115 ILE A C 1
ATOM 998 O O . ILE A 1 115 ? 0.075 -5.556 -15.613 1.00 92.62 115 ILE A O 1
ATOM 1002 N N . GLY A 1 116 ? -0.104 -7.785 -15.933 1.00 88.69 116 GLY A N 1
ATOM 1003 C CA . GLY A 1 116 ? 0.666 -7.928 -17.168 1.00 88.69 116 GLY A CA 1
ATOM 1004 C C . GLY A 1 116 ? 2.153 -8.245 -16.949 1.00 88.69 116 GLY A C 1
ATOM 1005 O O . GLY A 1 116 ? 2.742 -7.923 -15.920 1.00 88.69 116 GLY A O 1
ATOM 1006 N N . ASP A 1 117 ? 2.799 -8.846 -17.955 1.00 87.06 117 ASP A N 1
ATOM 1007 C CA . ASP A 1 117 ? 4.226 -9.232 -17.884 1.00 87.06 117 ASP A CA 1
ATOM 1008 C C . ASP A 1 117 ? 5.204 -8.059 -18.027 1.00 87.06 117 ASP A C 1
ATOM 1010 O O . ASP A 1 117 ? 6.417 -8.189 -17.830 1.00 87.06 117 ASP A O 1
ATOM 1014 N N . PHE A 1 118 ? 4.709 -6.880 -18.398 1.00 88.19 118 PHE A N 1
ATOM 1015 C CA . PHE A 1 118 ? 5.565 -5.736 -18.692 1.00 88.19 118 PHE A CA 1
ATOM 1016 C C . PHE A 1 118 ? 6.321 -5.240 -17.447 1.00 88.19 118 PHE A C 1
ATOM 1018 O O . PHE A 1 118 ? 7.388 -4.637 -17.596 1.00 88.19 118 PHE A O 1
ATOM 1025 N N . HIS A 1 119 ? 5.838 -5.514 -16.226 1.00 88.69 119 HIS A N 1
ATOM 1026 C CA . HIS A 1 119 ? 6.563 -5.190 -14.990 1.00 88.69 119 HIS A CA 1
ATOM 1027 C C . HIS A 1 119 ? 7.909 -5.900 -14.908 1.00 88.69 119 HIS A C 1
ATOM 1029 O O . HIS A 1 119 ? 8.891 -5.289 -14.485 1.00 88.69 119 HIS A O 1
ATOM 1035 N N . GLN A 1 120 ? 7.994 -7.145 -15.380 1.00 90.06 120 GLN A N 1
ATOM 1036 C CA . GLN A 1 120 ? 9.262 -7.866 -15.414 1.00 90.06 120 GLN A CA 1
ATOM 1037 C C . GLN A 1 120 ? 10.250 -7.191 -16.370 1.00 90.06 120 GLN A C 1
ATOM 1039 O O . GLN A 1 120 ? 11.410 -6.981 -16.019 1.00 90.06 120 GLN A O 1
ATOM 1044 N N . LYS A 1 121 ? 9.779 -6.779 -17.552 1.00 89.06 121 LYS A N 1
ATOM 1045 C CA . LYS A 1 121 ? 10.615 -6.128 -18.570 1.00 89.06 121 LYS A CA 1
ATOM 1046 C C . LYS A 1 121 ? 11.078 -4.732 -18.152 1.00 89.06 121 LYS A C 1
ATOM 1048 O O . LYS A 1 121 ? 12.256 -4.411 -18.272 1.00 89.06 121 LYS A O 1
ATOM 1053 N N . TRP A 1 122 ? 10.156 -3.888 -17.698 1.00 90.44 122 TRP A N 1
ATOM 1054 C CA . TRP A 1 122 ? 10.413 -2.453 -17.539 1.00 90.44 122 TRP A CA 1
ATOM 1055 C C . TRP A 1 122 ? 10.738 -2.043 -16.107 1.00 90.44 122 TRP A C 1
ATOM 1057 O O . TRP A 1 122 ? 11.496 -1.099 -15.901 1.00 90.44 122 TRP A O 1
ATOM 1067 N N . TYR A 1 123 ? 10.190 -2.751 -15.122 1.00 91.00 123 TYR A N 1
ATOM 1068 C CA . TYR A 1 123 ? 10.399 -2.471 -13.700 1.00 91.00 123 TYR A CA 1
ATOM 1069 C C . TYR A 1 123 ? 11.339 -3.473 -13.028 1.00 91.00 123 TYR A C 1
ATOM 1071 O O . TYR A 1 123 ? 11.715 -3.266 -11.876 1.00 91.00 123 TYR A O 1
ATOM 1079 N N . GLN A 1 124 ? 11.744 -4.531 -13.744 1.00 92.19 124 GLN A N 1
ATOM 1080 C CA . GLN A 1 124 ? 12.657 -5.578 -13.270 1.00 92.19 124 GLN A CA 1
ATOM 1081 C C . GLN A 1 124 ? 12.160 -6.300 -12.005 1.00 92.19 124 GLN A C 1
ATOM 1083 O O . GLN A 1 124 ? 12.948 -6.923 -11.287 1.00 92.19 124 GLN A O 1
ATOM 1088 N N . VAL A 1 125 ? 10.862 -6.203 -11.716 1.00 93.62 125 VAL A N 1
ATOM 1089 C CA . VAL A 1 125 ? 10.198 -6.935 -10.633 1.00 93.62 125 VAL A CA 1
ATOM 1090 C C . VAL A 1 125 ? 10.110 -8.402 -11.028 1.00 93.62 125 VAL A C 1
ATOM 1092 O O . VAL A 1 125 ? 9.838 -8.695 -12.190 1.00 93.62 125 VAL A O 1
ATOM 1095 N N . LYS A 1 126 ? 10.338 -9.326 -10.091 1.00 95.50 126 LYS A N 1
ATOM 1096 C CA . LYS A 1 126 ? 10.040 -10.747 -10.291 1.00 95.50 126 LYS A CA 1
ATOM 1097 C C . LYS A 1 126 ? 8.604 -11.011 -9.825 1.00 95.50 126 LYS A C 1
ATOM 1099 O O . LYS A 1 126 ? 8.364 -10.957 -8.618 1.00 95.50 126 LYS A O 1
ATOM 1104 N N . PRO A 1 127 ? 7.645 -11.246 -10.736 1.00 94.31 127 PRO A N 1
ATOM 1105 C CA . PRO A 1 127 ? 6.266 -11.495 -10.340 1.00 94.31 127 PRO A CA 1
ATOM 1106 C C . PRO A 1 127 ? 6.150 -12.835 -9.611 1.00 94.31 127 PRO A C 1
ATOM 1108 O O . PRO A 1 127 ? 6.667 -13.836 -10.105 1.00 94.31 127 PRO A O 1
ATOM 1111 N N . ASP A 1 128 ? 5.446 -12.873 -8.478 1.00 96.50 128 ASP A N 1
ATOM 1112 C CA . ASP A 1 128 ? 5.014 -14.150 -7.887 1.00 96.50 128 ASP A CA 1
ATOM 1113 C C . ASP A 1 128 ? 3.766 -14.679 -8.603 1.00 96.50 128 ASP A C 1
ATOM 1115 O O . ASP A 1 128 ? 3.561 -15.885 -8.725 1.00 96.50 128 ASP A O 1
ATOM 1119 N N . PHE A 1 129 ? 2.938 -13.760 -9.102 1.00 95.00 129 PHE A N 1
ATOM 1120 C CA . PHE A 1 129 ? 1.788 -14.056 -9.941 1.00 95.00 129 PHE A CA 1
ATOM 1121 C C . PHE A 1 129 ? 1.607 -12.960 -10.993 1.00 95.00 129 PHE A C 1
ATOM 1123 O O . PHE A 1 129 ? 1.764 -11.773 -10.694 1.00 95.00 129 PHE A O 1
ATOM 1130 N N . VAL A 1 130 ? 1.239 -13.350 -12.212 1.00 93.12 130 VAL A N 1
ATOM 1131 C CA . VAL A 1 130 ? 0.862 -12.420 -13.282 1.00 93.12 130 VAL A CA 1
ATOM 1132 C C . VAL A 1 130 ? -0.620 -12.598 -13.582 1.00 93.12 130 VAL A C 1
ATOM 1134 O O . VAL A 1 130 ? -1.088 -13.717 -13.775 1.00 93.12 130 VAL A O 1
ATOM 1137 N N . SER A 1 131 ? -1.356 -11.491 -13.628 1.00 91.31 131 SER A N 1
ATOM 1138 C CA . SER A 1 131 ? -2.745 -11.446 -14.095 1.00 91.31 131 SER A CA 1
ATOM 1139 C C . SER A 1 131 ? -2.863 -10.486 -15.274 1.00 91.31 131 SER A C 1
ATOM 1141 O O . SER A 1 131 ? -2.218 -9.446 -15.270 1.00 91.31 131 SER A O 1
ATOM 1143 N N . TYR A 1 132 ? -3.696 -10.784 -16.270 1.00 87.44 132 TYR A N 1
ATOM 1144 C CA . TYR A 1 132 ? -3.934 -9.882 -17.411 1.00 87.44 132 TYR A CA 1
ATOM 1145 C C . TYR A 1 132 ? -5.240 -9.081 -17.291 1.00 87.44 132 TYR A C 1
ATOM 1147 O O . TYR A 1 132 ? -5.579 -8.327 -18.198 1.00 87.44 132 TYR A O 1
ATOM 1155 N N . GLY A 1 133 ? -5.962 -9.209 -16.175 1.00 74.81 133 GLY A N 1
ATOM 1156 C CA . GLY A 1 133 ? -7.210 -8.489 -15.929 1.00 74.81 133 GLY A CA 1
ATOM 1157 C C . GLY A 1 133 ? -8.152 -9.245 -14.997 1.00 74.81 133 GLY A C 1
ATOM 1158 O O . GLY A 1 133 ? -7.914 -10.401 -14.648 1.00 74.81 133 GLY A O 1
ATOM 1159 N N . ALA A 1 134 ? -9.219 -8.566 -14.579 1.00 56.31 134 ALA A N 1
ATOM 1160 C CA . ALA A 1 134 ? -10.360 -9.208 -13.939 1.00 56.31 134 ALA A CA 1
ATOM 1161 C C . ALA A 1 134 ? -11.223 -9.869 -15.026 1.00 56.31 134 ALA A C 1
ATOM 1163 O O . ALA A 1 134 ? -11.542 -9.215 -16.019 1.00 56.31 134 ALA A O 1
ATOM 1164 N N . ALA A 1 135 ? -11.550 -11.149 -14.848 1.00 35.97 135 ALA A N 1
ATOM 1165 C CA . ALA A 1 135 ? -12.618 -11.816 -15.590 1.00 35.97 135 ALA A CA 1
ATOM 1166 C C . ALA A 1 135 ? -13.977 -11.498 -14.953 1.00 35.97 135 ALA A C 1
ATOM 1168 O O . ALA A 1 135 ? -14.005 -11.331 -13.709 1.00 35.97 135 ALA A O 1
#